Protein AF-A5N1G9-F1 (afdb_monomer_lite)

Organism: Clostridium kluyveri (strain ATCC 8527 / DSM 555 / NBRC 12016 / NCIMB 10680 / K1) (NCBI:txid431943)

pLDDT: mean 82.89, std 14.94, range [39.44, 98.0]

Radius of gyration: 28.49 Å; chains: 1; bounding box: 59×31×76 Å

Foldseek 3Di:
DPDDDDWDDLVVLCVVLVHDSVVSVVCVVVVVFDADPDPDGTGDPVSSVVVSVPPPPVADPVRVVVVVVVVVVVVVVVVVVVVVVVVVVVVVVVVVVVVVVVD

Sequence (103 aa):
MTTIEPLLKKKQVAEILQIDERTVDQYRADGIIQTCNIPAVRFEPNHIRELMGVKLEKFSPLERRRLERELEDLKQENAMLKGIIAKIQSMTAEAIYSSSNDT

Secondary structure (DSSP, 8-state):
----PPPBPHHHHHHHHTS-HHHHHHHHHTTSS-B-SSSS--B-HHHHHHHTT----SS-HHHHHHHHHHHHHHHHHHHHHHHHHHHHHHHHHHHHHHHHH--

Structure (mmCIF, N/CA/C/O backbone):
data_AF-A5N1G9-F1
#
_entry.id   AF-A5N1G9-F1
#
loop_
_atom_site.group_PDB
_atom_site.id
_atom_site.type_symbol
_atom_site.label_atom_id
_atom_site.label_alt_id
_atom_site.label_comp_id
_atom_site.label_asym_id
_atom_site.label_entity_id
_atom_site.label_seq_id
_atom_site.pdbx_PDB_ins_code
_atom_site.Cartn_x
_atom_site.Cartn_y
_atom_site.Cartn_z
_atom_site.occupancy
_atom_site.B_iso_or_equiv
_atom_site.auth_seq_id
_atom_site.auth_comp_id
_atom_site.auth_asym_id
_atom_site.auth_atom_id
_atom_site.pdbx_PDB_model_num
ATOM 1 N N . MET A 1 1 ? -0.813 14.615 6.635 1.00 39.44 1 MET A N 1
ATOM 2 C CA . MET A 1 1 ? -0.384 15.354 5.431 1.00 39.44 1 MET A CA 1
ATOM 3 C C . MET A 1 1 ? -0.016 14.328 4.378 1.00 39.44 1 MET A C 1
ATOM 5 O O . MET A 1 1 ? 0.825 13.488 4.662 1.00 39.44 1 MET A O 1
ATOM 9 N N . THR A 1 2 ? -0.691 14.317 3.232 1.00 49.41 2 THR A N 1
ATOM 10 C CA . THR A 1 2 ? -0.357 13.404 2.130 1.00 49.41 2 THR A CA 1
ATOM 11 C C . THR A 1 2 ? 0.866 13.971 1.417 1.00 49.41 2 THR A C 1
ATOM 13 O O . THR A 1 2 ? 0.784 15.049 0.832 1.00 49.41 2 THR A O 1
ATOM 16 N N . THR A 1 3 ? 2.016 13.313 1.528 1.00 58.69 3 THR A N 1
ATOM 17 C CA . THR A 1 3 ? 3.247 13.748 0.859 1.00 58.69 3 THR A CA 1
ATOM 18 C C . THR A 1 3 ? 3.090 13.521 -0.643 1.00 58.69 3 THR A C 1
ATOM 20 O O . THR A 1 3 ? 2.902 12.387 -1.074 1.00 58.69 3 THR A O 1
ATOM 23 N N . ILE A 1 4 ? 3.118 14.588 -1.445 1.00 70.69 4 ILE A N 1
ATOM 24 C CA . ILE A 1 4 ? 3.099 14.479 -2.909 1.00 70.69 4 ILE A CA 1
ATOM 25 C C . ILE A 1 4 ? 4.524 14.145 -3.354 1.00 70.69 4 ILE A C 1
ATOM 27 O O . ILE A 1 4 ? 5.417 14.985 -3.237 1.00 70.69 4 ILE A O 1
ATOM 31 N N . GLU A 1 5 ? 4.752 12.923 -3.835 1.00 77.44 5 GLU A N 1
ATOM 32 C CA . GLU A 1 5 ? 6.047 12.544 -4.406 1.00 77.44 5 GLU A CA 1
ATOM 33 C C . GLU A 1 5 ? 6.208 13.117 -5.827 1.00 77.44 5 GLU A C 1
ATOM 35 O O . GLU A 1 5 ? 5.272 13.056 -6.630 1.00 77.44 5 GLU A O 1
ATOM 40 N N . PRO A 1 6 ? 7.380 13.681 -6.172 1.00 86.75 6 PRO A N 1
ATOM 41 C CA . PRO A 1 6 ? 7.629 14.207 -7.508 1.00 86.75 6 PRO A CA 1
ATOM 42 C C . PRO A 1 6 ? 7.741 13.086 -8.552 1.00 86.75 6 PRO A C 1
ATOM 44 O O . PRO A 1 6 ? 8.280 12.015 -8.281 1.00 86.75 6 PRO A O 1
ATOM 47 N N . LEU A 1 7 ? 7.292 13.365 -9.781 1.00 91.69 7 LEU A N 1
ATOM 48 C CA . LEU A 1 7 ? 7.407 12.432 -10.905 1.00 91.69 7 LEU A CA 1
ATOM 49 C C . LEU A 1 7 ? 8.869 12.173 -11.295 1.00 91.69 7 LEU A C 1
ATOM 51 O O . LEU A 1 7 ? 9.696 13.090 -11.317 1.00 91.69 7 LEU A O 1
ATOM 55 N N . LEU A 1 8 ? 9.161 10.938 -11.702 1.00 92.75 8 LEU A N 1
ATOM 56 C CA . LEU A 1 8 ? 10.506 10.502 -12.063 1.00 92.75 8 LEU A CA 1
ATOM 57 C C . LEU A 1 8 ? 10.867 10.884 -13.500 1.00 92.75 8 LEU A C 1
ATOM 59 O O . LEU A 1 8 ? 10.054 10.813 -14.426 1.00 92.75 8 LEU A O 1
ATOM 63 N N . LYS A 1 9 ? 12.131 11.258 -13.701 1.00 95.12 9 LYS A N 1
ATOM 64 C CA . LYS A 1 9 ? 12.759 11.395 -15.022 1.00 95.12 9 LYS A CA 1
ATOM 65 C C . LYS A 1 9 ? 13.335 10.055 -15.481 1.00 95.12 9 LYS A C 1
ATOM 67 O O . LYS A 1 9 ? 13.655 9.203 -14.659 1.00 95.12 9 LYS A O 1
ATOM 72 N N . LYS A 1 10 ? 13.587 9.924 -16.787 1.00 94.06 10 LYS A N 1
ATOM 73 C CA . LYS A 1 10 ? 14.208 8.735 -17.399 1.00 94.06 10 LYS A CA 1
ATOM 74 C C . LYS A 1 10 ? 15.467 8.256 -16.664 1.00 94.06 10 LYS A C 1
ATOM 76 O O . LYS A 1 10 ? 15.536 7.096 -16.282 1.00 94.06 10 LYS A O 1
ATOM 81 N N . LYS A 1 11 ? 16.404 9.168 -16.386 1.00 94.50 11 LYS A N 1
ATOM 82 C CA . LYS A 1 11 ? 17.642 8.864 -15.653 1.00 94.50 11 LYS A CA 1
ATOM 83 C C . LYS A 1 11 ? 17.394 8.251 -14.269 1.00 94.50 11 LYS A C 1
ATOM 85 O O . LYS A 1 11 ? 18.092 7.333 -13.872 1.00 94.50 11 LYS A O 1
ATOM 90 N N . GLN A 1 12 ? 16.381 8.735 -13.552 1.00 93.75 12 GLN A N 1
ATOM 91 C CA . GLN A 1 12 ? 16.042 8.217 -12.224 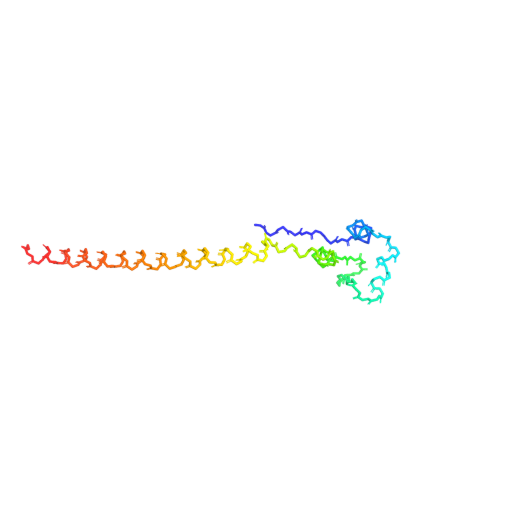1.00 93.75 12 GLN A CA 1
ATOM 92 C C . GLN A 1 12 ? 15.419 6.823 -12.317 1.00 93.75 12 GLN A C 1
ATOM 94 O O . GLN A 1 12 ? 15.699 5.975 -11.485 1.00 93.75 12 GLN A O 1
ATOM 99 N N . VAL A 1 13 ? 14.604 6.568 -13.343 1.00 91.94 13 VAL A N 1
ATOM 100 C CA . VAL A 1 13 ? 14.058 5.227 -13.602 1.00 91.94 13 VAL A CA 1
ATOM 101 C C . VAL A 1 13 ? 15.171 4.235 -13.942 1.00 91.94 13 VAL A C 1
ATOM 103 O O . VAL A 1 13 ? 15.185 3.142 -13.390 1.00 91.94 13 VAL A O 1
ATOM 106 N N . ALA A 1 14 ? 16.121 4.636 -14.791 1.00 91.75 14 ALA A N 1
ATOM 107 C CA . ALA A 1 14 ? 17.303 3.843 -15.129 1.00 91.75 14 ALA A CA 1
ATOM 108 C C . ALA A 1 14 ? 18.113 3.467 -13.874 1.00 91.75 14 ALA A C 1
ATOM 110 O O . ALA A 1 14 ? 18.442 2.303 -13.665 1.00 91.75 14 ALA A O 1
ATOM 111 N N . GLU A 1 15 ? 18.347 4.441 -12.992 1.00 92.12 15 GLU A N 1
ATOM 112 C CA . GLU A 1 15 ? 19.050 4.237 -11.723 1.00 92.12 15 GLU A CA 1
ATOM 113 C C . GLU A 1 15 ? 18.282 3.320 -10.758 1.00 92.12 15 GLU A C 1
ATOM 115 O O . GLU A 1 15 ? 18.869 2.410 -10.179 1.00 92.12 15 GLU A O 1
ATOM 120 N N . ILE A 1 16 ? 16.966 3.503 -10.612 1.00 88.38 16 ILE A N 1
ATOM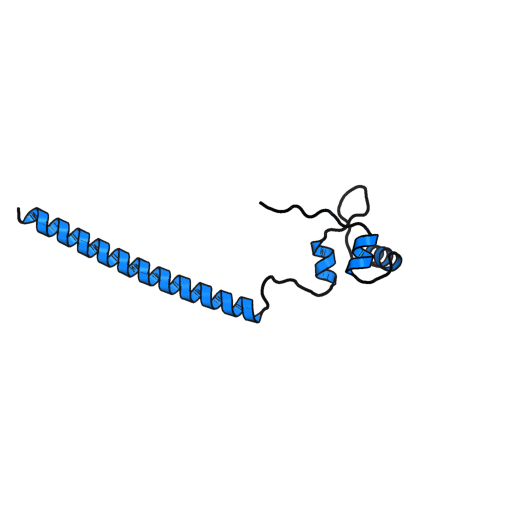 121 C CA . ILE A 1 16 ? 16.135 2.669 -9.729 1.00 88.38 16 ILE A CA 1
ATOM 122 C C . ILE A 1 16 ? 16.116 1.216 -10.203 1.00 88.38 16 ILE A C 1
ATOM 124 O O . ILE A 1 16 ? 16.287 0.312 -9.392 1.00 88.38 16 ILE A O 1
ATOM 128 N N . LEU A 1 17 ? 15.928 0.998 -11.505 1.00 84.81 17 LEU A N 1
ATOM 129 C CA . LEU A 1 17 ? 15.843 -0.336 -12.099 1.00 84.81 17 LEU A CA 1
ATOM 130 C C . LEU A 1 17 ? 17.220 -0.965 -12.372 1.00 84.81 17 LEU A C 1
ATOM 132 O O . LEU A 1 17 ? 17.271 -2.116 -12.792 1.00 84.81 17 LEU A O 1
ATOM 136 N N . GLN A 1 18 ? 18.319 -0.234 -12.137 1.00 85.56 18 GLN A N 1
ATOM 137 C CA . GLN A 1 18 ? 19.695 -0.659 -12.436 1.00 85.56 18 GLN A CA 1
ATOM 138 C C . GLN A 1 18 ? 19.873 -1.102 -13.902 1.00 85.56 18 GLN A C 1
ATOM 140 O O . GLN A 1 18 ? 20.511 -2.110 -14.199 1.00 85.56 18 GLN A O 1
ATOM 145 N N . ILE A 1 19 ? 19.292 -0.334 -14.828 1.00 83.06 19 ILE A N 1
ATOM 146 C CA . ILE A 1 19 ? 19.364 -0.555 -16.280 1.00 83.06 19 ILE A CA 1
ATOM 147 C C . ILE A 1 19 ? 19.828 0.712 -16.997 1.00 83.06 19 ILE A C 1
ATOM 149 O O . ILE A 1 19 ? 19.755 1.814 -16.459 1.00 83.06 19 ILE A O 1
ATOM 153 N N . ASP A 1 20 ? 20.239 0.577 -18.255 1.00 89.56 20 ASP A N 1
ATOM 154 C CA . ASP A 1 20 ? 20.587 1.726 -19.086 1.00 89.56 20 ASP A CA 1
ATOM 155 C C . ASP A 1 20 ? 19.359 2.560 -19.483 1.00 89.56 20 ASP A C 1
ATOM 157 O O . ASP A 1 20 ? 18.267 2.038 -19.723 1.00 89.56 20 ASP A O 1
ATOM 161 N N . GLU A 1 21 ? 19.551 3.870 -19.677 1.00 93.62 21 GLU A N 1
ATOM 162 C CA . GLU A 1 21 ? 18.497 4.775 -20.165 1.00 93.62 21 GLU A CA 1
ATOM 163 C C . GLU A 1 21 ? 17.898 4.327 -21.512 1.00 93.62 21 GLU A C 1
ATOM 165 O O . GLU A 1 21 ? 16.720 4.569 -21.776 1.00 93.62 21 GLU A O 1
ATOM 170 N N . ARG A 1 22 ? 18.689 3.644 -22.352 1.00 90.25 22 ARG A N 1
ATOM 171 C CA . ARG A 1 22 ? 18.220 3.053 -23.614 1.00 90.25 22 ARG A CA 1
ATOM 172 C C . ARG A 1 22 ? 17.194 1.944 -23.373 1.00 90.25 22 ARG A C 1
ATOM 174 O O . ARG A 1 22 ? 16.197 1.873 -24.087 1.00 90.25 22 ARG A O 1
ATOM 181 N N . THR A 1 23 ? 17.423 1.108 -22.366 1.00 76.00 23 THR A N 1
ATOM 182 C CA . THR A 1 23 ? 16.507 0.031 -21.975 1.00 76.00 23 THR A CA 1
ATOM 183 C C . THR A 1 23 ? 15.198 0.607 -21.437 1.00 76.00 23 THR A C 1
ATOM 185 O O . THR A 1 23 ? 14.133 0.080 -21.737 1.00 76.00 23 THR A O 1
ATOM 188 N N . VAL A 1 24 ? 15.246 1.750 -20.742 1.00 87.56 24 VAL A N 1
ATOM 189 C CA . VAL A 1 24 ? 14.038 2.484 -20.318 1.00 87.56 24 VAL A CA 1
ATOM 190 C C . VAL A 1 24 ? 13.210 2.944 -21.526 1.00 87.56 24 VAL A C 1
ATOM 192 O O . VAL A 1 24 ? 11.992 2.775 -21.541 1.00 87.56 24 VAL A O 1
ATOM 195 N N . ASP A 1 25 ? 13.850 3.495 -22.563 1.00 90.31 25 ASP A N 1
ATOM 196 C CA . ASP A 1 25 ? 13.148 3.909 -23.788 1.00 90.31 25 ASP A CA 1
ATOM 197 C C . ASP A 1 25 ? 12.516 2.711 -24.522 1.00 90.31 25 ASP A C 1
ATOM 199 O O . ASP A 1 25 ? 11.408 2.834 -25.051 1.00 90.31 25 ASP A O 1
ATOM 203 N N . GLN A 1 26 ? 13.187 1.555 -24.508 1.00 80.44 26 GLN A N 1
ATOM 204 C CA . GLN A 1 26 ? 12.682 0.312 -25.089 1.00 80.44 26 GLN A CA 1
ATOM 205 C C . GLN A 1 26 ? 11.493 -0.246 -24.301 1.00 80.44 26 GLN A C 1
ATOM 207 O O . GLN A 1 26 ? 10.450 -0.501 -24.886 1.00 80.44 26 GLN A O 1
ATOM 212 N N . TYR A 1 27 ? 11.576 -0.310 -22.972 1.00 82.38 27 TYR A N 1
ATOM 213 C CA . TYR A 1 27 ? 10.460 -0.743 -22.123 1.00 82.38 27 TYR A CA 1
ATOM 214 C C . TYR A 1 27 ? 9.231 0.149 -22.272 1.00 82.38 27 TYR A C 1
ATOM 216 O O . TYR A 1 27 ? 8.101 -0.322 -22.160 1.00 82.38 27 TYR A O 1
ATOM 224 N N . ARG A 1 28 ? 9.429 1.440 -22.550 1.00 87.88 28 ARG A N 1
ATOM 225 C CA . ARG A 1 28 ? 8.326 2.346 -22.870 1.00 87.88 28 ARG A CA 1
ATOM 226 C C . ARG A 1 28 ? 7.708 2.015 -24.230 1.00 87.88 28 ARG A C 1
ATOM 228 O O . ARG A 1 28 ? 6.488 2.030 -24.349 1.00 87.88 28 ARG A O 1
ATOM 235 N N . ALA A 1 29 ? 8.529 1.747 -25.247 1.00 81.25 29 ALA A N 1
ATOM 236 C CA . ALA A 1 29 ? 8.054 1.355 -26.577 1.00 81.25 29 ALA A CA 1
ATOM 237 C C . ALA A 1 29 ? 7.303 0.012 -26.550 1.00 81.25 29 ALA A C 1
ATOM 239 O O . ALA A 1 29 ? 6.273 -0.120 -27.205 1.00 81.25 29 ALA A O 1
ATOM 240 N N . ASP A 1 30 ? 7.770 -0.924 -25.725 1.00 71.81 30 ASP A N 1
ATOM 241 C CA . ASP A 1 30 ? 7.171 -2.246 -25.520 1.00 71.81 30 ASP A CA 1
ATOM 242 C C . ASP A 1 30 ? 5.934 -2.203 -24.596 1.00 71.81 30 ASP A C 1
ATOM 244 O O . ASP A 1 30 ? 5.279 -3.220 -24.376 1.00 71.81 30 ASP A O 1
ATOM 248 N N . GLY A 1 31 ? 5.596 -1.031 -24.038 1.00 78.12 31 GLY A N 1
ATOM 249 C CA . GLY A 1 31 ? 4.437 -0.833 -23.161 1.00 78.12 31 GLY A CA 1
ATOM 250 C C . GLY A 1 31 ? 4.596 -1.379 -21.736 1.00 78.12 31 GLY A C 1
ATOM 251 O O . GLY A 1 31 ? 3.617 -1.420 -20.993 1.00 78.12 31 GLY A O 1
ATOM 252 N N . ILE A 1 32 ? 5.810 -1.775 -21.344 1.00 77.06 32 ILE A N 1
ATOM 253 C CA . ILE A 1 32 ? 6.148 -2.316 -20.017 1.00 77.06 32 ILE A CA 1
ATOM 254 C C . ILE A 1 32 ? 6.118 -1.212 -18.952 1.00 77.06 32 ILE A C 1
ATOM 256 O O . ILE A 1 32 ? 5.635 -1.440 -17.845 1.00 77.06 32 ILE A O 1
ATOM 260 N N . ILE A 1 33 ? 6.618 -0.015 -19.284 1.00 85.38 33 ILE A N 1
ATOM 261 C CA . ILE A 1 33 ? 6.565 1.169 -18.411 1.00 85.38 33 ILE A CA 1
ATOM 262 C C . ILE A 1 33 ? 5.715 2.268 -19.049 1.00 85.38 33 ILE A C 1
ATOM 264 O O . ILE A 1 33 ? 5.875 2.587 -20.229 1.00 85.38 33 ILE A O 1
ATOM 268 N N . GLN A 1 34 ? 4.838 2.890 -18.263 1.00 86.75 34 GLN A N 1
ATOM 269 C CA . GLN A 1 34 ? 3.947 3.950 -18.738 1.00 86.75 34 GLN A CA 1
ATOM 270 C C . GLN A 1 34 ? 4.388 5.337 -18.264 1.00 86.75 34 GLN A C 1
ATOM 272 O O . GLN A 1 34 ? 4.859 5.527 -17.140 1.00 86.75 34 GLN A O 1
ATOM 277 N N . THR A 1 35 ? 4.216 6.331 -19.137 1.00 91.69 35 THR A N 1
ATOM 278 C CA . THR A 1 35 ? 4.459 7.740 -18.813 1.00 91.69 35 THR A CA 1
ATOM 279 C C . THR A 1 35 ? 3.181 8.433 -18.368 1.00 91.69 35 THR A C 1
ATOM 281 O O . THR A 1 35 ? 2.097 8.139 -18.868 1.00 91.69 35 THR A O 1
ATOM 284 N N . CYS A 1 36 ? 3.309 9.422 -17.490 1.00 89.56 36 CYS A N 1
ATOM 285 C CA . CYS A 1 36 ? 2.194 10.278 -17.105 1.00 89.56 36 CYS A CA 1
ATOM 286 C C . CYS A 1 36 ? 1.692 11.110 -18.297 1.00 89.56 36 CYS A C 1
ATOM 288 O O . CYS A 1 36 ? 2.476 11.492 -19.168 1.00 89.56 36 CYS A O 1
ATOM 290 N N . ASN A 1 37 ? 0.397 11.444 -18.300 1.00 87.88 37 ASN A N 1
ATOM 291 C CA . ASN A 1 37 ? -0.240 12.250 -19.346 1.00 87.88 37 ASN A CA 1
ATOM 292 C C . ASN A 1 37 ? 0.110 13.744 -19.216 1.00 87.88 37 ASN A C 1
ATOM 294 O O . ASN A 1 37 ? -0.724 14.569 -18.846 1.00 87.88 37 ASN A O 1
ATOM 298 N N . ILE A 1 38 ? 1.374 14.080 -19.465 1.00 88.06 38 ILE A N 1
ATOM 299 C CA . ILE A 1 38 ? 1.886 15.450 -19.504 1.00 88.06 38 ILE A CA 1
ATOM 300 C C . ILE A 1 38 ? 2.840 15.626 -20.696 1.00 88.06 38 ILE A C 1
ATOM 302 O O . ILE A 1 38 ? 3.409 14.644 -21.170 1.00 88.06 38 ILE A O 1
ATOM 306 N N . PRO A 1 39 ? 3.088 16.865 -21.166 1.00 84.44 39 PRO A N 1
ATOM 307 C CA . PRO A 1 39 ? 3.919 17.123 -22.351 1.00 84.44 39 PRO A CA 1
ATOM 308 C C . PRO A 1 39 ? 5.387 16.664 -22.255 1.00 84.44 39 PRO A C 1
ATOM 310 O O . PRO A 1 39 ? 6.119 16.736 -23.238 1.00 84.44 39 PRO A O 1
ATOM 313 N N . ALA A 1 40 ? 5.845 16.222 -21.080 1.00 87.81 40 ALA A N 1
ATOM 314 C CA . ALA A 1 40 ? 7.206 15.762 -20.842 1.00 87.81 40 ALA A CA 1
ATOM 315 C C . ALA A 1 40 ? 7.227 14.293 -20.410 1.00 87.81 40 ALA A C 1
ATOM 317 O O . ALA A 1 40 ? 6.412 13.864 -19.602 1.00 87.81 40 ALA A O 1
ATOM 318 N N . VAL A 1 41 ? 8.240 13.544 -20.859 1.00 89.44 41 VAL A N 1
ATOM 319 C CA . VAL A 1 41 ? 8.447 12.147 -20.449 1.00 89.44 41 VAL A CA 1
ATOM 320 C C . VAL A 1 41 ? 8.725 12.091 -18.946 1.00 89.44 41 VAL A C 1
ATOM 322 O O . VAL A 1 41 ? 9.797 12.494 -18.473 1.00 89.44 41 VAL A O 1
ATOM 325 N N . ARG A 1 42 ? 7.731 11.628 -18.192 1.00 93.19 42 ARG A N 1
ATOM 326 C CA . ARG A 1 42 ? 7.770 11.462 -16.740 1.00 93.19 42 ARG A CA 1
ATOM 327 C C . ARG A 1 42 ? 7.078 10.170 -16.352 1.00 93.19 42 ARG A C 1
ATOM 329 O O . ARG A 1 42 ? 6.118 9.776 -17.008 1.00 93.19 42 ARG A O 1
ATOM 336 N N . PHE A 1 43 ? 7.565 9.557 -15.286 1.00 92.00 43 PHE A N 1
ATOM 337 C CA . PHE A 1 43 ? 7.079 8.276 -14.796 1.00 92.00 43 PHE A CA 1
ATOM 338 C C . PHE A 1 43 ? 6.538 8.434 -13.383 1.00 92.00 43 PHE A C 1
ATOM 340 O O . PHE A 1 43 ? 7.065 9.211 -12.580 1.00 92.00 43 PHE A O 1
ATOM 347 N N . GLU A 1 44 ? 5.473 7.700 -13.097 1.00 90.81 44 GLU A N 1
ATOM 348 C CA . GLU A 1 44 ? 4.882 7.664 -11.769 1.00 90.81 44 GLU A CA 1
ATOM 349 C C . GLU A 1 44 ? 5.772 6.790 -10.855 1.00 90.81 44 GLU A C 1
ATOM 351 O O . GLU A 1 44 ? 6.161 5.688 -11.258 1.00 90.81 44 GLU A O 1
ATOM 356 N N . PRO A 1 45 ? 6.185 7.283 -9.670 1.00 88.69 45 PRO A N 1
ATOM 357 C CA . PRO A 1 45 ? 7.127 6.566 -8.814 1.00 88.69 45 PRO A CA 1
ATOM 358 C C . PRO A 1 45 ? 6.662 5.178 -8.361 1.00 88.69 45 PRO A C 1
ATOM 360 O O . PRO A 1 45 ? 7.487 4.269 -8.271 1.00 88.69 45 PRO A O 1
ATOM 363 N N . ASN A 1 46 ? 5.373 4.989 -8.072 1.00 84.00 46 ASN A N 1
ATOM 364 C CA . ASN A 1 46 ? 4.855 3.709 -7.586 1.00 84.00 46 ASN A CA 1
ATOM 365 C C . ASN A 1 46 ? 4.869 2.639 -8.681 1.00 84.00 46 ASN A C 1
ATOM 367 O O . ASN A 1 46 ? 5.348 1.538 -8.434 1.00 84.00 46 ASN A O 1
ATOM 371 N N . HIS A 1 47 ? 4.474 2.985 -9.903 1.00 85.25 47 HIS A N 1
ATOM 372 C CA . HIS A 1 47 ? 4.498 2.111 -11.069 1.00 85.25 47 HIS A CA 1
ATOM 373 C C . HIS A 1 47 ? 5.909 1.575 -11.352 1.00 85.25 47 HIS A C 1
ATOM 375 O O . HIS A 1 47 ? 6.092 0.388 -11.611 1.00 85.25 47 HIS A O 1
ATOM 381 N N . ILE A 1 48 ? 6.936 2.423 -11.229 1.00 88.00 48 ILE A N 1
ATOM 382 C CA . ILE A 1 48 ? 8.333 1.993 -11.396 1.00 88.00 48 ILE A CA 1
ATOM 383 C C . ILE A 1 48 ? 8.785 1.066 -10.259 1.00 88.00 48 ILE A C 1
ATOM 385 O O . ILE A 1 48 ? 9.519 0.109 -10.504 1.00 88.00 48 ILE A O 1
ATOM 389 N N . ARG A 1 49 ? 8.332 1.299 -9.021 1.00 81.75 49 ARG A N 1
ATOM 390 C CA . ARG A 1 49 ? 8.643 0.424 -7.877 1.00 81.75 49 ARG A CA 1
ATOM 391 C C . ARG A 1 49 ? 7.963 -0.942 -7.985 1.00 81.75 49 ARG A C 1
ATOM 393 O O . ARG A 1 49 ? 8.573 -1.938 -7.611 1.00 81.75 49 ARG A O 1
ATOM 400 N N . GLU A 1 50 ? 6.751 -1.014 -8.530 1.00 79.25 50 GLU A N 1
ATOM 401 C CA . GLU A 1 50 ? 6.047 -2.282 -8.772 1.00 79.25 50 GLU A CA 1
ATOM 402 C C . GLU A 1 50 ? 6.818 -3.201 -9.733 1.00 79.25 50 GLU A C 1
ATOM 404 O O . GLU A 1 50 ? 6.877 -4.414 -9.519 1.00 79.25 50 GLU A O 1
ATOM 409 N N . LEU A 1 51 ? 7.472 -2.627 -10.749 1.00 75.19 51 LEU A N 1
ATOM 410 C CA . LEU A 1 51 ? 8.261 -3.361 -11.747 1.00 75.19 51 LEU A CA 1
ATOM 411 C C . LEU A 1 51 ? 9.530 -4.010 -11.185 1.00 75.19 51 LEU A C 1
ATOM 413 O O . LEU A 1 51 ? 10.023 -4.978 -11.758 1.00 75.19 51 LEU A O 1
ATOM 417 N N . MET A 1 52 ? 10.031 -3.539 -10.041 1.00 69.38 52 MET A N 1
ATOM 418 C CA . MET A 1 52 ? 11.147 -4.174 -9.329 1.00 69.38 52 MET A CA 1
ATOM 419 C C . MET A 1 52 ? 10.753 -5.518 -8.691 1.00 69.38 52 MET A C 1
ATOM 421 O O . MET A 1 52 ? 11.584 -6.158 -8.051 1.00 69.38 52 MET A O 1
ATOM 425 N N . GLY A 1 53 ? 9.481 -5.934 -8.775 1.00 55.34 53 GLY A N 1
ATOM 426 C CA . GLY A 1 53 ? 8.975 -7.136 -8.105 1.00 55.34 53 GLY A CA 1
ATOM 427 C C . GLY A 1 53 ? 8.906 -7.002 -6.580 1.00 55.34 53 GLY A C 1
ATOM 428 O O . GLY A 1 53 ? 8.389 -7.885 -5.896 1.00 55.34 53 GLY A O 1
ATOM 429 N N . VAL A 1 54 ? 9.356 -5.874 -6.031 1.00 48.12 54 VAL A N 1
ATOM 430 C CA . VAL A 1 54 ? 9.155 -5.517 -4.635 1.00 48.12 54 VAL A CA 1
ATOM 431 C C . VAL A 1 54 ? 7.784 -4.861 -4.546 1.00 48.12 54 VAL A C 1
ATOM 433 O O . VAL A 1 54 ? 7.654 -3.638 -4.526 1.00 48.12 54 VAL A O 1
ATOM 436 N N . LYS A 1 55 ? 6.729 -5.680 -4.465 1.00 45.62 55 LYS A N 1
ATOM 437 C CA . LYS A 1 55 ? 5.527 -5.229 -3.764 1.00 45.62 55 LYS A CA 1
ATOM 438 C C . LYS A 1 55 ? 5.994 -4.824 -2.368 1.00 45.62 55 LYS A C 1
ATOM 440 O O . LYS A 1 55 ? 6.151 -5.678 -1.500 1.00 45.62 55 LYS A O 1
ATOM 445 N N . LEU A 1 56 ? 6.225 -3.533 -2.145 1.00 47.53 56 LEU A N 1
ATOM 446 C CA . LEU A 1 56 ? 6.235 -2.949 -0.810 1.00 47.53 56 LEU A CA 1
ATOM 447 C C . LEU A 1 56 ? 4.787 -2.993 -0.309 1.00 47.53 56 LEU A C 1
ATOM 449 O O . LEU A 1 56 ? 4.131 -1.972 -0.119 1.00 47.53 56 LEU A O 1
ATOM 453 N N . GLU A 1 57 ? 4.254 -4.203 -0.119 1.00 51.00 57 GLU A N 1
ATOM 454 C CA . GLU A 1 57 ? 3.209 -4.358 0.870 1.00 51.00 57 GLU A CA 1
ATOM 455 C C . GLU A 1 57 ? 3.836 -3.850 2.169 1.00 51.00 57 GLU A C 1
ATOM 457 O O . GLU A 1 57 ? 4.916 -4.297 2.553 1.00 51.00 57 GLU A O 1
ATOM 462 N N . LYS A 1 58 ? 3.196 -2.874 2.828 1.00 50.81 58 LYS A N 1
ATOM 463 C CA . LYS A 1 58 ? 3.667 -2.354 4.126 1.00 50.81 58 LYS A CA 1
ATOM 464 C C . LYS A 1 58 ? 3.936 -3.469 5.147 1.00 50.81 58 LYS A C 1
ATOM 466 O O . LYS A 1 58 ? 4.666 -3.235 6.099 1.00 50.81 58 LYS A O 1
ATOM 471 N N . PHE A 1 59 ? 3.336 -4.639 4.930 1.00 51.66 59 PHE A N 1
ATOM 472 C CA . PHE A 1 59 ? 3.444 -5.836 5.744 1.00 51.66 59 PHE A CA 1
ATOM 473 C C . PHE A 1 59 ? 3.649 -7.048 4.835 1.00 51.66 59 PHE A C 1
ATOM 475 O O . PHE A 1 59 ? 3.018 -7.137 3.782 1.00 51.66 59 PHE A O 1
ATOM 482 N N . SER A 1 60 ? 4.482 -8.004 5.251 1.00 59.12 60 SER A N 1
ATOM 483 C CA . SER A 1 60 ? 4.589 -9.292 4.546 1.00 59.12 60 SER A CA 1
ATOM 484 C C . SER A 1 60 ? 3.245 -10.052 4.560 1.00 59.12 60 SER A C 1
ATOM 486 O O . SER A 1 60 ? 2.436 -9.828 5.460 1.00 59.12 60 SER A O 1
ATOM 488 N N . PRO A 1 61 ? 2.978 -11.015 3.655 1.00 57.72 61 PRO A N 1
ATOM 489 C CA . PRO A 1 61 ? 1.723 -11.782 3.668 1.00 57.72 61 PRO A CA 1
ATOM 490 C C . PRO A 1 61 ? 1.429 -12.497 5.000 1.00 57.72 6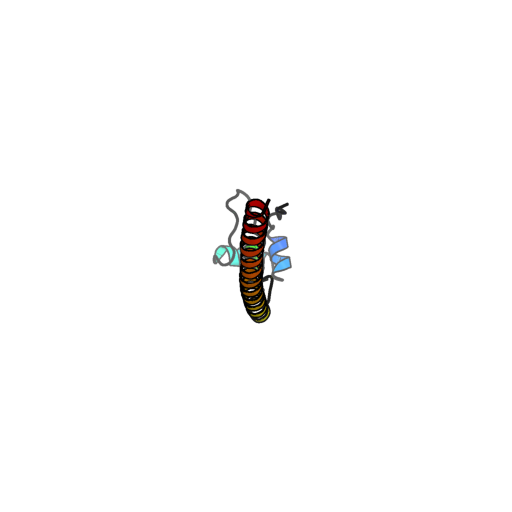1 PRO A C 1
ATOM 492 O O . PRO A 1 61 ? 0.271 -12.645 5.392 1.00 57.72 61 PRO A O 1
ATOM 495 N N . LEU A 1 62 ? 2.473 -12.940 5.709 1.00 65.88 62 LEU A N 1
ATOM 496 C CA . LEU A 1 62 ? 2.352 -13.539 7.042 1.00 65.88 62 LEU A CA 1
ATOM 497 C C . LEU A 1 62 ? 1.998 -12.493 8.100 1.00 65.88 62 LEU A C 1
ATOM 499 O O . LEU A 1 62 ? 1.134 -12.732 8.940 1.00 65.88 62 LEU A O 1
ATOM 503 N N . GLU A 1 63 ? 2.643 -11.334 8.039 1.00 65.06 63 GLU A N 1
ATOM 504 C CA . GLU A 1 63 ? 2.403 -10.218 8.948 1.00 65.06 63 GLU A CA 1
ATOM 505 C C . GLU A 1 63 ? 1.021 -9.601 8.732 1.00 65.06 63 GLU A C 1
ATOM 507 O O . GLU A 1 63 ? 0.315 -9.359 9.701 1.00 65.06 63 GLU A O 1
ATOM 512 N N . ARG A 1 64 ? 0.559 -9.478 7.483 1.00 74.19 64 ARG A N 1
ATOM 513 C CA . ARG A 1 64 ? -0.823 -9.106 7.161 1.00 74.19 64 ARG A CA 1
ATOM 514 C C . ARG A 1 64 ? -1.816 -10.083 7.791 1.00 74.19 64 ARG A C 1
ATOM 516 O O . ARG A 1 64 ? -2.718 -9.640 8.488 1.00 74.19 64 ARG A O 1
ATOM 523 N N . ARG A 1 65 ? -1.622 -11.398 7.625 1.00 74.88 65 ARG A N 1
ATOM 524 C CA . ARG A 1 65 ? -2.492 -12.411 8.259 1.00 74.88 65 ARG A CA 1
ATOM 525 C C . ARG A 1 65 ? -2.467 -12.340 9.783 1.00 74.88 65 ARG A C 1
ATOM 527 O O . ARG A 1 65 ? -3.481 -12.602 10.421 1.00 74.88 65 ARG A O 1
ATOM 534 N N . ARG A 1 66 ? -1.312 -12.034 10.376 1.00 84.69 66 ARG A N 1
ATOM 535 C CA . ARG A 1 66 ? -1.184 -11.839 11.822 1.00 84.69 66 ARG A CA 1
ATOM 536 C C . ARG A 1 66 ? -1.957 -10.600 12.275 1.00 84.69 66 ARG A C 1
ATOM 538 O O . ARG A 1 66 ? -2.748 -10.705 13.202 1.00 84.69 66 ARG A O 1
ATOM 545 N N . LEU A 1 67 ? -1.769 -9.472 11.595 1.00 80.19 67 LEU A N 1
ATOM 546 C CA . LEU A 1 67 ? -2.447 -8.211 11.892 1.00 80.19 67 LEU A CA 1
ATOM 547 C C . LEU A 1 67 ? -3.961 -8.316 11.696 1.00 80.19 67 LEU A C 1
ATOM 549 O O . LEU A 1 67 ? -4.708 -7.752 12.482 1.00 80.19 67 LEU A O 1
ATOM 553 N N . GLU A 1 68 ? -4.425 -9.058 10.689 1.00 91.94 68 GLU A N 1
ATOM 554 C CA . GLU A 1 68 ? -5.850 -9.345 10.483 1.00 91.94 68 GLU A CA 1
ATOM 555 C C . GLU A 1 68 ? -6.453 -10.129 11.655 1.00 91.94 68 GLU A C 1
ATOM 557 O O . GLU A 1 68 ? -7.556 -9.801 12.088 1.00 91.94 68 GLU A O 1
ATOM 562 N N . ARG A 1 69 ? -5.727 -11.113 12.210 1.00 91.75 69 ARG A N 1
ATOM 563 C CA . ARG A 1 69 ? -6.161 -11.827 13.424 1.00 91.75 69 ARG A CA 1
ATOM 564 C C . ARG A 1 69 ? -6.158 -10.925 14.649 1.00 91.75 69 ARG A C 1
ATOM 566 O O . ARG A 1 69 ? -7.164 -10.871 15.337 1.00 91.75 69 ARG A O 1
ATOM 573 N N . GLU A 1 70 ? -5.077 -10.178 14.879 1.00 93.94 70 GLU A N 1
ATOM 574 C CA . GLU A 1 70 ? -4.994 -9.242 16.010 1.00 93.94 70 GLU A CA 1
ATOM 575 C C . GLU A 1 70 ? -6.124 -8.197 15.950 1.00 93.94 70 GLU A C 1
ATOM 577 O O . GLU A 1 70 ? -6.714 -7.855 16.971 1.00 93.94 70 GLU A O 1
ATOM 582 N N . LEU A 1 71 ? -6.490 -7.727 14.752 1.00 94.94 71 LEU A N 1
ATOM 583 C CA . LEU A 1 71 ? -7.633 -6.832 14.559 1.00 94.94 71 LEU A CA 1
ATOM 584 C C . LEU A 1 71 ? -8.969 -7.484 14.915 1.00 94.94 71 LEU A C 1
ATOM 586 O O . LEU A 1 71 ? -9.838 -6.817 15.476 1.00 94.94 71 LEU A O 1
ATOM 590 N N . GLU A 1 72 ? -9.158 -8.743 14.531 1.00 97.25 72 GLU A N 1
ATOM 591 C CA . GLU A 1 72 ? -10.380 -9.487 14.820 1.00 97.25 72 GLU A CA 1
ATOM 592 C C . GLU A 1 72 ? -10.514 -9.756 16.323 1.00 97.25 72 GLU A C 1
ATOM 594 O O . GLU A 1 72 ? -11.558 -9.456 16.904 1.00 97.25 72 GLU A O 1
ATOM 599 N N . ASP A 1 73 ? -9.434 -10.191 16.971 1.00 97.50 73 ASP A N 1
ATOM 600 C CA . ASP A 1 73 ? -9.380 -10.412 18.418 1.00 97.50 73 ASP A CA 1
ATOM 601 C C . ASP A 1 73 ? -9.698 -9.113 19.180 1.00 97.50 73 ASP A C 1
ATOM 603 O O . ASP A 1 73 ? -10.568 -9.088 20.056 1.00 97.50 73 ASP A O 1
ATOM 607 N N . LEU A 1 74 ? -9.087 -7.991 18.776 1.00 97.12 74 LEU A N 1
ATOM 608 C CA . LEU A 1 74 ? -9.357 -6.676 19.365 1.00 97.12 74 LEU A CA 1
ATOM 609 C C . LEU A 1 74 ? -10.808 -6.224 19.163 1.00 97.12 74 LEU A C 1
ATOM 611 O O . LEU A 1 74 ? -11.390 -5.596 20.051 1.00 97.12 74 LEU A O 1
ATOM 615 N N . LYS A 1 75 ? -11.422 -6.516 18.010 1.00 97.56 75 LYS A N 1
ATOM 616 C CA . LYS A 1 75 ? -12.838 -6.197 17.768 1.00 97.56 75 LYS A CA 1
ATOM 617 C C . LYS A 1 75 ? -13.757 -7.016 18.666 1.00 97.56 75 LYS A C 1
ATOM 619 O O . LYS A 1 75 ? -14.720 -6.455 19.195 1.00 97.56 75 LYS A O 1
ATOM 624 N N . GLN A 1 76 ? -13.464 -8.301 18.848 1.00 97.56 76 GLN A N 1
ATOM 625 C CA . GLN A 1 76 ? -14.234 -9.180 19.726 1.00 97.56 76 GLN A CA 1
ATOM 626 C C . GLN A 1 76 ? -14.131 -8.734 21.185 1.00 97.56 76 GLN A C 1
ATOM 628 O O . GLN A 1 76 ? -15.157 -8.575 21.849 1.00 97.56 76 GLN A O 1
ATOM 633 N N . GLU A 1 77 ? -12.923 -8.432 21.663 1.00 96.75 77 GLU A N 1
ATOM 634 C CA . GLU A 1 77 ? -12.715 -7.920 23.018 1.00 96.75 77 GLU A CA 1
ATOM 635 C C . GLU A 1 77 ? -13.424 -6.573 23.221 1.00 96.75 77 GLU A C 1
ATOM 637 O O . GLU A 1 77 ? -14.135 -6.375 24.208 1.00 96.75 77 GLU A O 1
ATOM 642 N N . ASN A 1 78 ? -13.334 -5.660 22.249 1.00 98.00 78 ASN A N 1
ATOM 643 C CA . ASN A 1 78 ? -14.026 -4.373 22.316 1.00 98.00 78 ASN A CA 1
ATOM 644 C C . ASN A 1 78 ? -15.553 -4.535 22.381 1.00 98.00 78 ASN A C 1
ATOM 646 O O . ASN A 1 78 ? -16.215 -3.829 23.144 1.00 98.00 78 ASN A O 1
ATOM 650 N N . ALA A 1 79 ? -16.115 -5.465 21.603 1.00 97.88 79 ALA A N 1
ATOM 651 C CA . ALA A 1 79 ? -17.540 -5.777 21.634 1.00 97.88 79 ALA A CA 1
ATOM 652 C C . ALA A 1 79 ? -17.964 -6.357 22.994 1.00 97.88 79 ALA A C 1
ATOM 654 O O . ALA A 1 79 ? -18.972 -5.924 23.556 1.00 97.88 79 ALA A O 1
ATOM 655 N N . MET A 1 80 ? -17.169 -7.27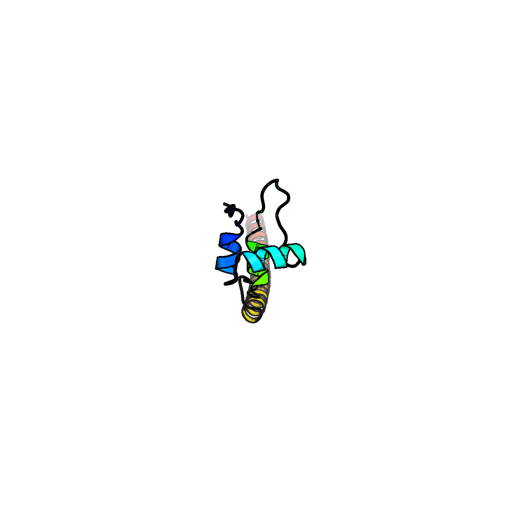0 23.559 1.00 97.69 80 MET A N 1
ATOM 656 C CA . MET A 1 80 ? -17.415 -7.848 24.882 1.00 97.69 80 MET A CA 1
ATOM 657 C C . MET A 1 80 ? -17.385 -6.778 25.980 1.00 97.69 80 MET A C 1
ATOM 659 O O . MET A 1 80 ? -18.327 -6.675 26.768 1.00 97.69 80 MET A O 1
ATOM 663 N N . LEU A 1 81 ? -16.344 -5.942 26.005 1.00 97.81 81 LEU A N 1
ATOM 664 C CA . LEU A 1 81 ? -16.195 -4.865 26.986 1.00 97.81 81 LEU A CA 1
ATOM 665 C C . LEU A 1 81 ? -17.344 -3.857 26.896 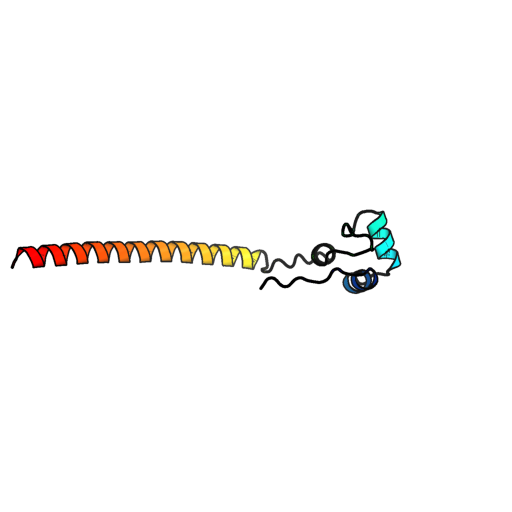1.00 97.81 81 LEU A C 1
ATOM 667 O O . LEU A 1 81 ? -17.919 -3.487 27.919 1.00 97.81 81 LEU A O 1
ATOM 671 N N . LYS A 1 82 ? -17.741 -3.460 25.681 1.00 97.69 82 LYS A N 1
ATOM 672 C CA . LYS A 1 82 ? -18.918 -2.603 25.470 1.00 97.69 82 LYS A CA 1
ATOM 673 C C . LYS A 1 82 ? -20.201 -3.242 26.001 1.00 97.69 82 LYS A C 1
ATOM 675 O O . LYS A 1 82 ? -21.007 -2.544 26.609 1.00 97.69 82 LYS A O 1
ATOM 680 N N . GLY A 1 83 ? -20.376 -4.552 25.822 1.00 97.81 83 GLY A N 1
ATOM 681 C CA . GLY A 1 83 ? -21.510 -5.292 26.379 1.00 97.81 83 GLY A CA 1
ATOM 682 C C . GLY A 1 83 ? -21.534 -5.286 27.910 1.00 97.81 83 GLY A C 1
ATOM 683 O O . GLY A 1 83 ? -22.581 -5.051 28.513 1.00 97.81 83 GLY A O 1
ATOM 684 N N . ILE A 1 84 ? -20.378 -5.475 28.552 1.00 97.12 84 ILE A N 1
ATOM 685 C CA . ILE A 1 84 ? -20.251 -5.398 30.016 1.00 97.12 84 ILE A CA 1
ATOM 686 C C . ILE A 1 84 ? -20.584 -3.987 30.510 1.00 97.12 84 ILE A C 1
ATOM 688 O O . ILE A 1 84 ? -21.356 -3.842 31.455 1.00 97.12 84 ILE A O 1
ATOM 692 N N . ILE A 1 85 ? -20.058 -2.952 29.849 1.00 97.56 85 ILE A N 1
ATOM 693 C CA . ILE A 1 85 ? -20.355 -1.552 30.181 1.00 97.56 85 ILE A CA 1
ATOM 694 C C . ILE A 1 85 ? -21.859 -1.286 30.078 1.00 97.56 85 ILE A C 1
ATOM 696 O O . ILE A 1 85 ? -22.435 -0.733 31.011 1.00 97.56 85 ILE A O 1
ATOM 700 N N . ALA A 1 86 ? -22.508 -1.729 28.998 1.00 96.94 86 ALA A N 1
ATOM 701 C CA . ALA A 1 86 ? -23.950 -1.571 28.827 1.00 96.94 86 ALA A CA 1
ATOM 702 C C . ALA A 1 86 ? -24.742 -2.264 29.950 1.00 96.94 86 ALA A C 1
ATOM 704 O O . ALA A 1 86 ? -25.702 -1.702 30.477 1.00 96.94 86 ALA A O 1
ATOM 705 N N . LYS A 1 87 ? -24.310 -3.458 30.374 1.00 96.50 87 LYS A N 1
ATOM 706 C CA . LYS A 1 87 ? -24.936 -4.182 31.487 1.00 96.50 87 LYS A CA 1
ATOM 707 C C . LYS A 1 87 ? -24.783 -3.438 32.815 1.00 96.50 87 LYS A C 1
ATOM 709 O O . LYS A 1 87 ? -25.760 -3.305 33.545 1.00 96.50 87 LYS A O 1
ATOM 714 N N . ILE A 1 88 ? -23.586 -2.927 33.109 1.00 96.38 88 ILE A N 1
ATOM 715 C CA . ILE A 1 88 ? -23.333 -2.118 34.310 1.00 96.38 88 ILE A CA 1
ATOM 716 C C . ILE A 1 88 ? -24.213 -0.868 34.289 1.00 96.38 88 ILE A C 1
ATOM 718 O O . ILE A 1 88 ? -24.879 -0.590 35.278 1.00 96.38 88 ILE A O 1
ATOM 722 N N . GLN A 1 89 ? -24.278 -0.160 33.160 1.00 95.44 89 GLN A N 1
ATOM 723 C CA . GLN A 1 89 ? -25.126 1.024 33.007 1.00 95.44 89 GLN A CA 1
ATOM 724 C C . GLN A 1 89 ? -26.605 0.716 33.273 1.00 95.44 89 GLN A C 1
ATOM 726 O O . GLN A 1 89 ? -27.253 1.486 33.977 1.00 95.44 89 GLN A O 1
ATOM 731 N N . SER A 1 90 ? -27.119 -0.417 32.778 1.00 95.19 90 SER A N 1
ATOM 732 C CA . SER A 1 90 ? -28.489 -0.869 33.068 1.00 95.19 90 SER A CA 1
ATOM 733 C C . SER A 1 90 ? -28.700 -1.096 34.564 1.00 95.19 90 SER A C 1
ATOM 735 O O . SER A 1 90 ? -29.623 -0.538 35.147 1.00 95.19 90 SER A O 1
ATOM 737 N N . MET A 1 91 ? -27.801 -1.846 35.210 1.00 94.00 91 MET A N 1
ATOM 738 C CA . MET A 1 91 ? -27.887 -2.132 36.646 1.00 94.00 91 MET A CA 1
ATOM 739 C C . MET A 1 91 ? -27.787 -0.861 37.497 1.00 94.00 91 MET A C 1
ATOM 741 O O . MET A 1 91 ? -28.495 -0.717 38.489 1.00 94.00 91 MET A O 1
ATOM 745 N N . THR A 1 92 ? -26.911 0.075 37.124 1.00 94.00 92 THR A N 1
ATOM 746 C CA . THR A 1 92 ? -26.783 1.364 37.812 1.00 94.00 92 THR A CA 1
ATOM 747 C C . THR A 1 92 ? -28.044 2.205 37.640 1.00 94.00 92 THR A C 1
ATOM 749 O O . THR A 1 92 ? -28.509 2.790 38.614 1.00 94.00 92 THR A O 1
ATOM 752 N N . ALA A 1 93 ? -28.626 2.244 36.438 1.00 92.25 93 ALA A N 1
ATOM 753 C CA . ALA A 1 93 ? -29.884 2.944 36.202 1.00 92.25 93 ALA A CA 1
ATOM 754 C C . ALA A 1 93 ? -31.016 2.354 37.056 1.00 92.25 93 ALA A C 1
ATOM 756 O O . ALA A 1 93 ? -31.705 3.104 37.743 1.00 92.25 93 ALA A O 1
ATOM 757 N N . GLU A 1 94 ? -31.162 1.027 37.079 1.00 90.88 94 GLU A N 1
ATOM 758 C CA . GLU A 1 94 ? -32.140 0.329 37.923 1.00 90.88 94 GLU A CA 1
ATOM 759 C C . GLU A 1 94 ? -31.950 0.653 39.410 1.00 90.88 94 GLU A C 1
ATOM 761 O O . GLU A 1 94 ? -32.912 1.028 40.077 1.00 90.88 94 GLU A O 1
ATOM 766 N N . ALA A 1 95 ? -30.712 0.591 39.913 1.00 91.19 95 ALA A N 1
ATOM 767 C CA . ALA A 1 95 ? -30.400 0.895 41.308 1.00 91.19 95 ALA A CA 1
ATOM 768 C C . ALA A 1 95 ? -30.776 2.339 41.690 1.00 91.19 95 ALA A C 1
ATOM 770 O O . ALA A 1 95 ? -31.402 2.561 42.730 1.00 91.19 95 ALA A O 1
ATOM 771 N N . ILE A 1 96 ? -30.453 3.313 40.829 1.00 90.56 96 ILE A N 1
ATOM 772 C CA . ILE A 1 96 ? -30.816 4.724 41.026 1.00 90.56 96 ILE A CA 1
ATOM 773 C C . ILE A 1 96 ?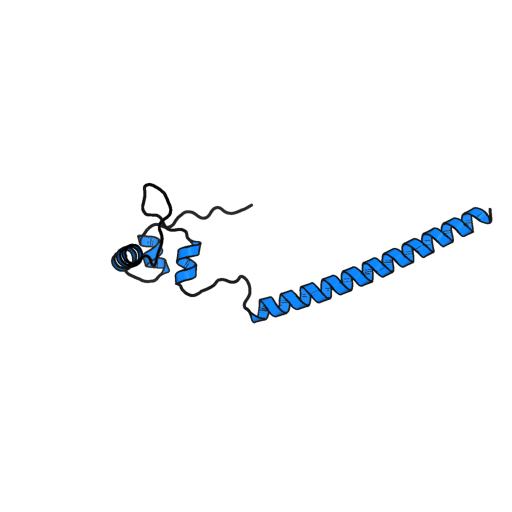 -32.341 4.880 41.070 1.00 90.56 96 ILE A C 1
ATOM 775 O O . ILE A 1 96 ? -32.863 5.517 41.989 1.00 90.56 96 ILE A O 1
ATOM 779 N N . TYR A 1 97 ? -33.061 4.260 40.130 1.00 87.38 97 TYR A N 1
ATOM 780 C CA . TYR A 1 97 ? -34.524 4.285 40.105 1.00 87.38 97 TYR A CA 1
ATOM 781 C C . TYR A 1 97 ? -35.132 3.673 41.371 1.00 87.38 97 TYR A C 1
ATOM 783 O O . TYR A 1 97 ? -36.015 4.288 41.965 1.00 87.38 97 TYR A O 1
ATOM 791 N N . SER A 1 98 ? -34.637 2.519 41.834 1.00 84.12 98 SER A N 1
ATOM 792 C CA . SER A 1 98 ? -35.125 1.902 43.074 1.00 84.12 98 SER A CA 1
ATOM 793 C C . SER A 1 98 ? -34.863 2.773 44.304 1.00 84.12 98 SER A C 1
ATOM 795 O O . SER A 1 98 ? -35.768 2.976 45.103 1.00 84.12 98 SER A O 1
ATOM 797 N N . SER A 1 99 ? -33.678 3.388 44.413 1.00 77.56 99 SER A N 1
ATOM 798 C CA . SER A 1 99 ? -33.350 4.267 45.545 1.00 77.56 99 SER A CA 1
ATOM 799 C C . SER A 1 99 ? -34.153 5.572 45.569 1.00 77.56 99 SER A C 1
ATOM 801 O O . SER A 1 99 ? -34.320 6.161 46.629 1.00 77.56 99 SER A O 1
ATOM 803 N N . SER A 1 100 ? -34.669 6.011 44.416 1.00 69.06 100 SER A N 1
ATOM 804 C CA . SER A 1 100 ? -35.480 7.231 44.297 1.00 69.06 100 SER A CA 1
ATOM 805 C C . SER A 1 100 ? -36.959 7.007 44.637 1.00 69.06 100 SER A C 1
ATOM 807 O O . SER A 1 100 ? -37.669 7.979 44.856 1.00 69.06 100 SER A O 1
ATOM 809 N N . ASN A 1 101 ? -37.429 5.754 44.654 1.00 63.88 101 ASN A N 1
ATOM 810 C CA . ASN A 1 101 ? -38.818 5.391 44.973 1.00 63.88 101 ASN A CA 1
ATOM 811 C C . ASN A 1 101 ? -39.028 5.027 46.456 1.00 63.88 101 ASN A C 1
ATOM 813 O O . ASN A 1 101 ? -40.172 4.939 46.896 1.00 63.88 101 ASN A O 1
ATOM 817 N N . ASP A 1 102 ? -37.941 4.809 47.203 1.00 56.91 102 ASP A N 1
ATOM 818 C CA . ASP A 1 102 ? -37.949 4.494 48.639 1.00 56.91 102 ASP A CA 1
ATOM 819 C C . ASP A 1 102 ? -37.783 5.747 49.539 1.00 56.91 102 ASP A C 1
ATOM 821 O O . ASP A 1 102 ? -37.708 5.618 50.762 1.00 56.91 102 ASP A O 1
ATOM 825 N N . THR A 1 103 ? -37.732 6.958 48.957 1.00 49.38 103 THR A N 1
ATOM 826 C CA . THR A 1 103 ? -37.680 8.258 49.673 1.00 49.38 103 THR A CA 1
ATOM 827 C C . THR A 1 103 ? -38.912 9.095 49.364 1.00 49.38 103 THR A C 1
ATOM 829 O O . THR A 1 103 ? -39.398 9.780 50.292 1.00 49.38 103 THR A O 1
#